Protein AF-A0AAE3QP12-F1 (afdb_monomer_lite)

pLDDT: mean 72.97, std 10.75, range [41.72, 89.88]

Secondary structure (DSSP, 8-state):
---HHHHHHHHHHHHHHHHHHHHHHHHHHH-GGGHHHHHHHHHHHHHHHHHHHHHHHHHHHHHHHHHHHS-HHHHHHHHHHHTSTTHHHHHHHHHHHHHHHGGGGSTTTTT-HHHHHHHHHHHHHHHHHHHHHHHT--SSGGG-------HHHHHHHHHHHHHHHHHHHHHHHHHTT-

Organism: NCBI:txid3048013

Radius of gyration: 19.84 Å; chains: 1; bounding box: 39×38×56 Å

Sequence (178 aa):
MIDYFTSLISQGYSFFLIWLIVFILLVKVYFDAYQKEVVTVLEAMNLLMAVCGLYVFYFWFHEAFTYFMSNPYSRYIFITHIKAPYGSVVWITAIVGSLLTQLFWIPKLRHNMVLSLFIWLSLHLEAIIIFITSSFSDYLPSGWVTKPVSVGEQILSRVLYVGMVTGVYFFLWKRKKK

Foldseek 3Di:
DPPVVLLCLLVVLLVVLVVLLVVLVVCVVPPPPCPVVSQVVLLVSLVVLLVSLVVSVVVLVVVLVCQCPDDPVSVVVLVCQCVDVLSVVLVVLSVVLSVLSNCSVPVVCSSDPVSSVVSSVSSVVSVVSVVQVVLQDDPDPVNRDVPPPPVVVVVVVVCVVVVVVVVVVVVVVVVVVD

Structure (mmCIF, N/CA/C/O backbone):
data_AF-A0AAE3QP12-F1
#
_entry.id   AF-A0AAE3QP12-F1
#
loop_
_atom_site.group_PDB
_atom_site.id
_atom_site.type_symbol
_atom_site.label_atom_id
_atom_site.label_alt_id
_atom_site.label_comp_id
_atom_site.label_asym_id
_atom_site.label_entity_id
_atom_site.label_seq_id
_atom_site.pdbx_PDB_ins_code
_atom_site.Cartn_x
_atom_site.Cartn_y
_atom_site.Cartn_z
_atom_site.occupancy
_atom_site.B_iso_or_equiv
_atom_site.auth_seq_id
_atom_site.auth_comp_id
_atom_site.auth_asym_id
_atom_site.auth_atom_id
_atom_site.pdbx_PDB_model_num
ATOM 1 N N . MET A 1 1 ? 15.366 -4.079 -13.207 1.00 46.25 1 MET A N 1
ATOM 2 C CA . MET A 1 1 ? 15.833 -4.515 -11.879 1.00 46.25 1 MET A CA 1
ATOM 3 C C . MET A 1 1 ? 14.901 -3.836 -10.899 1.00 46.25 1 MET A C 1
ATOM 5 O O . MET A 1 1 ? 15.205 -2.746 -10.461 1.00 46.25 1 MET A O 1
ATOM 9 N N . ILE A 1 2 ? 13.711 -4.415 -10.716 1.00 51.28 2 ILE A N 1
ATOM 10 C CA . ILE A 1 2 ? 12.696 -3.876 -9.805 1.00 51.28 2 ILE A CA 1
ATOM 11 C C . ILE A 1 2 ? 13.265 -4.060 -8.409 1.00 51.28 2 ILE A C 1
ATOM 13 O O . ILE A 1 2 ? 13.652 -5.181 -8.062 1.00 51.28 2 ILE A O 1
ATOM 17 N N . ASP A 1 3 ? 13.371 -2.981 -7.644 1.00 57.81 3 ASP A N 1
ATOM 18 C CA . ASP A 1 3 ? 13.976 -3.044 -6.324 1.00 57.81 3 ASP A CA 1
ATOM 19 C C . ASP A 1 3 ? 13.149 -3.980 -5.441 1.00 57.81 3 ASP A C 1
ATOM 21 O O . ASP A 1 3 ? 12.062 -3.645 -4.961 1.00 57.81 3 ASP A O 1
ATOM 25 N N . TYR A 1 4 ? 13.695 -5.178 -5.201 1.00 62.50 4 TYR A N 1
ATOM 26 C CA . TYR A 1 4 ? 13.193 -6.143 -4.223 1.00 62.50 4 TYR A CA 1
ATOM 27 C C . TYR A 1 4 ? 12.832 -5.447 -2.907 1.00 62.50 4 TYR A C 1
ATOM 29 O O . TYR A 1 4 ? 11.861 -5.824 -2.263 1.00 62.50 4 TYR A O 1
ATOM 37 N N . PHE A 1 5 ? 13.555 -4.381 -2.561 1.00 65.31 5 PHE A N 1
ATOM 38 C CA . PHE A 1 5 ? 13.301 -3.505 -1.428 1.00 65.31 5 PHE A CA 1
ATOM 39 C C . PHE A 1 5 ? 11.900 -2.864 -1.421 1.00 65.31 5 PHE A C 1
ATOM 41 O O . PHE A 1 5 ? 11.193 -2.965 -0.420 1.00 65.31 5 PHE A O 1
ATOM 48 N N . THR A 1 6 ? 11.444 -2.271 -2.526 1.00 69.00 6 THR A N 1
ATOM 49 C CA . THR A 1 6 ? 10.114 -1.641 -2.625 1.00 69.00 6 THR A CA 1
ATOM 50 C C . THR A 1 6 ? 9.008 -2.687 -2.492 1.00 69.00 6 THR A C 1
ATOM 52 O O . THR A 1 6 ? 8.025 -2.485 -1.774 1.00 69.00 6 THR A O 1
ATOM 55 N N . SER A 1 7 ? 9.213 -3.855 -3.108 1.00 67.81 7 SER A N 1
ATOM 56 C CA . SER A 1 7 ? 8.297 -4.991 -2.979 1.00 67.81 7 SER A CA 1
ATOM 57 C C . SER A 1 7 ? 8.295 -5.587 -1.564 1.00 67.81 7 SER A C 1
ATOM 59 O O . SER A 1 7 ? 7.239 -5.961 -1.063 1.00 67.81 7 SER A O 1
ATOM 61 N N . LEU A 1 8 ? 9.445 -5.606 -0.880 1.00 69.81 8 LEU A N 1
ATOM 62 C CA . LEU A 1 8 ? 9.589 -6.065 0.502 1.00 69.81 8 LEU A CA 1
ATOM 63 C C . LEU A 1 8 ? 8.854 -5.132 1.465 1.00 69.81 8 LEU A C 1
ATOM 65 O O . LEU A 1 8 ? 8.189 -5.603 2.381 1.00 69.81 8 LEU A O 1
ATOM 69 N N . ILE A 1 9 ? 8.933 -3.818 1.240 1.00 71.00 9 ILE A N 1
ATOM 70 C CA . ILE A 1 9 ? 8.180 -2.830 2.017 1.00 71.00 9 ILE A CA 1
ATOM 71 C C . ILE A 1 9 ? 6.682 -3.031 1.785 1.00 71.00 9 ILE A C 1
ATOM 73 O O . ILE A 1 9 ? 5.951 -3.184 2.762 1.00 71.00 9 ILE A O 1
ATOM 77 N N . SER A 1 10 ? 6.248 -3.125 0.519 1.00 72.25 10 SER A N 1
ATOM 78 C CA . SER A 1 10 ? 4.857 -3.421 0.127 1.00 72.25 10 SER A CA 1
ATOM 79 C C . SER A 1 10 ? 4.294 -4.667 0.817 1.00 72.25 10 SER A C 1
ATOM 81 O O . SER A 1 10 ? 3.214 -4.659 1.418 1.00 72.25 10 SER A O 1
ATOM 83 N N . GLN A 1 11 ? 5.078 -5.740 0.822 1.00 73.25 11 GLN A N 1
ATOM 84 C CA . GLN A 1 11 ? 4.724 -6.985 1.488 1.00 73.25 11 GLN A CA 1
ATOM 85 C C . GLN A 1 11 ? 4.738 -6.843 3.013 1.00 73.25 11 GLN A C 1
ATOM 87 O O . GLN A 1 11 ? 3.797 -7.270 3.672 1.00 73.25 11 GLN A O 1
ATOM 92 N N . GLY A 1 12 ? 5.749 -6.196 3.590 1.00 72.62 12 GLY A N 1
ATOM 93 C CA . GLY A 1 12 ? 5.900 -6.042 5.036 1.00 72.62 12 GLY A CA 1
ATOM 94 C C . GLY A 1 12 ? 4.693 -5.378 5.701 1.00 72.62 12 GLY A C 1
ATOM 95 O O . GLY A 1 12 ? 4.136 -5.926 6.655 1.00 72.62 12 GLY A O 1
ATOM 96 N N . TYR A 1 13 ? 4.228 -4.237 5.178 1.00 70.88 13 TYR A N 1
ATOM 97 C CA . TYR A 1 13 ? 3.060 -3.565 5.763 1.00 70.88 13 TYR A CA 1
ATOM 98 C C . TYR A 1 13 ? 1.736 -4.251 5.399 1.00 70.88 13 TYR A C 1
ATOM 100 O O . TYR A 1 13 ? 0.795 -4.229 6.196 1.00 70.88 13 TYR A O 1
ATOM 108 N N . SER A 1 14 ? 1.643 -4.915 4.240 1.00 68.62 14 SER A N 1
ATOM 109 C CA . SER A 1 14 ? 0.436 -5.666 3.879 1.00 68.62 14 SER A CA 1
ATOM 110 C C . SER A 1 14 ? 0.274 -6.963 4.687 1.00 68.62 14 SER A C 1
ATOM 112 O O . SER A 1 14 ? -0.848 -7.316 5.053 1.00 68.62 14 SER A O 1
ATOM 114 N N . PHE A 1 15 ? 1.366 -7.625 5.084 1.00 72.75 15 PHE A N 1
ATOM 115 C CA . PHE A 1 15 ? 1.335 -8.735 6.042 1.00 72.75 15 PHE A CA 1
ATOM 116 C C . PHE A 1 15 ? 0.851 -8.294 7.424 1.00 72.75 15 PHE A C 1
ATOM 118 O O . PHE A 1 15 ? 0.087 -9.015 8.071 1.00 72.75 15 PHE A O 1
ATOM 125 N N . PHE A 1 16 ? 1.253 -7.101 7.864 1.00 68.75 16 PHE A N 1
ATOM 126 C CA . PHE A 1 16 ? 0.817 -6.549 9.142 1.00 68.75 16 PHE A CA 1
ATOM 127 C C . PHE A 1 16 ? -0.702 -6.309 9.176 1.00 68.75 16 PHE A C 1
ATOM 129 O O . PHE A 1 16 ? -1.353 -6.587 10.182 1.00 68.75 16 PHE A O 1
ATOM 136 N N . LEU A 1 17 ? -1.301 -5.895 8.054 1.00 69.62 17 LEU A N 1
ATOM 137 C CA . LEU A 1 17 ? -2.746 -5.662 7.961 1.00 69.62 17 LEU A CA 1
ATOM 138 C C . LEU A 1 17 ? -3.596 -6.903 8.145 1.00 69.62 17 LEU A C 1
ATOM 140 O O . LEU A 1 17 ? -4.610 -6.831 8.833 1.00 69.62 17 LEU A O 1
ATOM 144 N N . ILE A 1 18 ? -3.230 -8.027 7.528 1.00 71.19 18 ILE A N 1
ATOM 145 C CA . ILE A 1 18 ? -4.053 -9.234 7.637 1.00 71.19 18 ILE A CA 1
ATOM 146 C C . ILE A 1 18 ? -4.067 -9.726 9.087 1.00 71.19 18 ILE A C 1
ATOM 148 O O . ILE A 1 18 ? -5.118 -10.089 9.610 1.00 71.19 18 ILE A O 1
ATOM 152 N N . TRP A 1 19 ? -2.912 -9.659 9.759 1.00 69.06 19 TRP A N 1
ATOM 153 C CA . TRP A 1 19 ? -2.778 -9.991 11.173 1.00 69.06 19 TRP A CA 1
ATOM 154 C C . TRP A 1 19 ? -3.644 -9.090 12.037 1.00 69.06 19 TRP A C 1
ATOM 156 O O . TRP A 1 19 ? -4.295 -9.558 12.968 1.00 69.06 19 TRP A O 1
ATOM 166 N N . LEU A 1 20 ? -3.698 -7.810 11.690 1.00 70.38 20 LEU A N 1
ATOM 167 C CA . LEU A 1 20 ? -4.448 -6.822 12.437 1.00 70.38 20 LEU A CA 1
ATOM 168 C C . LEU A 1 20 ? -5.957 -6.931 12.186 1.00 70.38 20 LEU A C 1
ATOM 170 O O . LEU A 1 20 ? -6.730 -6.844 13.130 1.00 70.38 20 LEU A O 1
ATOM 174 N N . ILE A 1 21 ? -6.395 -7.231 10.961 1.00 71.62 21 ILE A N 1
ATOM 175 C CA . ILE A 1 21 ? -7.802 -7.524 10.652 1.00 71.62 21 ILE A CA 1
ATOM 176 C C . ILE A 1 21 ? -8.255 -8.793 11.384 1.00 71.62 21 ILE A C 1
ATOM 178 O O . ILE A 1 21 ? -9.319 -8.795 12.001 1.00 71.62 21 ILE A O 1
ATOM 182 N N . VAL A 1 22 ? -7.439 -9.852 11.377 1.00 72.31 22 VAL A N 1
ATOM 183 C CA . VAL A 1 22 ? -7.717 -11.081 12.137 1.00 72.31 22 VAL A CA 1
ATOM 184 C C . VAL A 1 22 ? -7.781 -10.783 13.636 1.00 72.31 22 VAL A C 1
ATOM 186 O O . VAL A 1 22 ? -8.724 -11.210 14.299 1.00 72.31 22 VAL A O 1
ATOM 189 N N . PHE A 1 23 ? -6.841 -10.001 14.171 1.00 72.19 23 PHE A N 1
ATOM 190 C CA . PHE A 1 23 ? -6.845 -9.584 15.574 1.00 72.19 23 PHE A CA 1
ATOM 191 C C . PHE A 1 23 ? -8.100 -8.779 15.930 1.00 72.19 23 PHE A C 1
ATOM 193 O O . PHE A 1 23 ? -8.760 -9.079 16.921 1.00 72.19 23 PHE A O 1
ATOM 200 N N . ILE A 1 24 ? -8.493 -7.820 15.090 1.00 72.56 24 ILE A N 1
ATOM 201 C CA . ILE A 1 24 ? -9.713 -7.029 15.269 1.00 72.56 24 ILE A CA 1
ATOM 202 C C . ILE A 1 24 ? -10.956 -7.925 15.273 1.00 72.56 24 ILE A C 1
ATOM 204 O O . ILE A 1 24 ? -11.821 -7.760 16.132 1.00 72.56 24 ILE A O 1
ATOM 208 N N . LEU A 1 25 ? -11.056 -8.885 14.350 1.00 71.31 25 LEU A N 1
ATOM 209 C CA . LEU A 1 25 ? -12.172 -9.832 14.314 1.00 71.31 25 LEU A CA 1
ATOM 210 C C . LEU A 1 25 ? -12.220 -10.695 15.581 1.00 71.31 25 LEU A C 1
ATOM 212 O O . LEU A 1 25 ? -13.297 -10.909 16.132 1.00 71.31 25 LEU A O 1
ATOM 216 N N . LEU A 1 26 ? -11.067 -11.141 16.086 1.00 73.75 26 LEU A N 1
ATOM 217 C CA . LEU A 1 26 ? -10.987 -11.903 17.333 1.00 73.75 26 LEU A CA 1
ATOM 218 C C . LEU A 1 26 ? -11.408 -11.059 18.539 1.00 73.75 26 LEU A C 1
ATOM 220 O O . LEU A 1 26 ? -12.224 -11.514 19.338 1.00 73.75 26 LEU A O 1
ATOM 224 N N . VAL A 1 27 ? -10.913 -9.827 18.662 1.00 74.00 27 VAL A N 1
ATOM 225 C CA . VAL A 1 27 ? -11.297 -8.932 19.763 1.00 74.00 27 VAL A CA 1
ATOM 226 C C . VAL A 1 27 ? -12.789 -8.615 19.699 1.00 74.00 27 VAL A C 1
ATOM 228 O O . VAL A 1 27 ? -13.456 -8.707 20.723 1.00 74.00 27 VAL A O 1
ATOM 231 N N . LYS A 1 28 ? -13.346 -8.363 18.507 1.00 70.50 28 LYS A N 1
ATOM 232 C CA . LYS A 1 28 ? -14.789 -8.142 18.339 1.00 70.50 28 LYS A CA 1
ATOM 233 C C . LYS A 1 28 ? -15.646 -9.327 18.779 1.00 70.50 28 LYS A C 1
ATOM 235 O O . LYS A 1 28 ? -16.728 -9.112 19.302 1.00 70.50 28 LYS A O 1
ATOM 240 N N . VAL A 1 29 ? -15.199 -10.558 18.526 1.00 78.06 29 VAL A N 1
ATOM 241 C CA . VAL A 1 29 ? -15.958 -11.774 18.867 1.00 78.06 29 VAL A CA 1
ATOM 242 C C . VAL A 1 29 ? -15.831 -12.129 20.349 1.00 78.06 29 VAL A C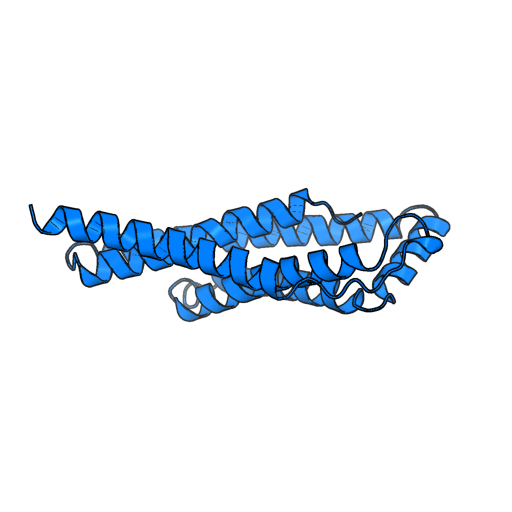 1
ATOM 244 O O . VAL A 1 29 ? -16.762 -12.685 20.927 1.00 78.06 29 VAL A O 1
ATOM 247 N N . TYR A 1 30 ? -14.679 -11.855 20.965 1.00 75.19 30 TYR A N 1
ATOM 248 C CA . TYR A 1 30 ? -14.382 -12.319 22.321 1.00 75.19 30 TYR A CA 1
ATOM 249 C C . TYR A 1 30 ? -14.483 -11.242 23.402 1.00 75.19 30 TYR A C 1
ATOM 251 O O . TYR A 1 30 ? -14.626 -11.601 24.570 1.00 75.19 30 TYR A O 1
ATOM 259 N N . PHE A 1 31 ? -14.409 -9.957 23.047 1.00 73.06 31 PHE A N 1
ATOM 260 C CA . PHE A 1 31 ? -14.339 -8.864 24.011 1.00 73.06 31 PHE A CA 1
ATOM 261 C C . PHE A 1 31 ? -15.068 -7.596 23.533 1.00 73.06 31 PHE A C 1
ATOM 263 O O . PHE A 1 31 ? -14.472 -6.677 22.969 1.00 73.06 31 PHE A O 1
ATOM 270 N N . ASP A 1 32 ? -16.358 -7.492 23.856 1.00 73.19 32 ASP A N 1
ATOM 271 C CA . ASP A 1 32 ? -17.176 -6.314 23.522 1.00 73.19 32 ASP A CA 1
ATOM 272 C C . ASP A 1 32 ? -16.723 -5.015 24.205 1.00 73.19 32 ASP A C 1
ATOM 274 O O . ASP A 1 32 ? -16.954 -3.922 23.686 1.00 73.19 32 ASP A O 1
ATOM 278 N N . ALA A 1 33 ? -16.021 -5.106 25.338 1.00 75.06 33 ALA A N 1
ATOM 279 C CA . ALA A 1 33 ? -15.524 -3.936 26.061 1.00 75.06 33 ALA A CA 1
ATOM 280 C C . ALA A 1 33 ? -14.471 -3.129 25.271 1.00 75.06 33 ALA A C 1
ATOM 282 O O . ALA A 1 33 ? -14.346 -1.923 25.477 1.00 75.06 33 ALA A O 1
ATOM 283 N N . TYR A 1 34 ? -13.753 -3.762 24.335 1.00 75.31 34 TYR A N 1
ATOM 284 C CA . TYR A 1 34 ? -12.608 -3.163 23.633 1.00 75.31 34 TYR A CA 1
ATOM 285 C C . TYR A 1 34 ? -12.929 -2.660 22.217 1.00 75.31 34 TYR A C 1
ATOM 287 O O . TYR A 1 34 ? -12.037 -2.279 21.459 1.00 75.31 34 TYR A O 1
ATOM 295 N N . GLN A 1 35 ? -14.210 -2.602 21.846 1.00 72.38 35 GLN A N 1
ATOM 296 C CA . GLN A 1 35 ? -14.654 -2.185 20.508 1.00 72.38 35 GLN A CA 1
ATOM 297 C C . GLN A 1 35 ? -14.163 -0.779 20.118 1.00 72.38 35 GLN A C 1
ATOM 299 O O . GLN A 1 35 ? -13.849 -0.539 18.953 1.00 72.38 35 GLN A O 1
ATOM 304 N N . LYS A 1 36 ? -14.065 0.154 21.077 1.00 76.00 36 LYS A N 1
ATOM 305 C CA . LYS A 1 36 ? -13.576 1.521 20.815 1.00 76.00 36 LYS A CA 1
ATOM 306 C C . LYS A 1 36 ? -12.084 1.550 20.486 1.00 76.00 36 LYS A C 1
ATOM 308 O O . LYS A 1 36 ? -11.693 2.175 19.507 1.00 76.00 36 LYS A O 1
ATOM 313 N N . GLU A 1 37 ? -11.275 0.841 21.265 1.00 79.69 37 GLU A N 1
ATOM 314 C CA . GLU A 1 37 ? -9.820 0.775 21.081 1.00 79.69 37 GLU A CA 1
ATOM 315 C C . GLU A 1 37 ? -9.463 0.115 19.744 1.00 79.69 37 GLU A C 1
ATOM 317 O O . GLU A 1 37 ? -8.592 0.589 19.020 1.00 79.69 37 GLU A O 1
ATOM 322 N N . VAL A 1 38 ? -10.217 -0.916 19.358 1.00 77.88 38 VAL A N 1
ATOM 323 C CA . VAL A 1 38 ? -10.118 -1.589 18.056 1.00 77.88 38 VAL A CA 1
ATOM 324 C C . VAL A 1 38 ? -10.272 -0.623 16.877 1.00 77.88 38 VAL A C 1
ATOM 326 O O . VAL A 1 38 ? -9.515 -0.711 15.909 1.00 77.88 38 VAL A O 1
ATOM 329 N N . VAL A 1 39 ? -11.235 0.301 16.941 1.00 78.50 39 VAL A N 1
ATOM 330 C CA . VAL A 1 39 ? -11.461 1.283 15.867 1.00 78.50 39 VAL A CA 1
ATOM 331 C C . VAL A 1 39 ? -10.303 2.278 15.790 1.00 78.50 39 VAL A C 1
ATOM 333 O O . VAL A 1 39 ? -9.839 2.571 14.691 1.00 78.50 39 VAL A O 1
ATOM 336 N N . THR A 1 40 ? -9.785 2.733 16.933 1.00 81.81 40 THR A N 1
ATOM 337 C CA . THR A 1 40 ? -8.624 3.636 16.989 1.00 81.81 40 THR A CA 1
ATOM 338 C C . THR A 1 40 ? -7.361 2.983 16.427 1.00 81.81 40 THR A C 1
ATOM 340 O O . THR A 1 40 ? -6.626 3.610 15.665 1.00 81.81 40 THR A O 1
ATOM 343 N N . VAL A 1 41 ? -7.116 1.708 16.749 1.00 81.44 41 VAL A N 1
ATOM 344 C CA . VAL A 1 41 ? -5.979 0.964 16.189 1.00 81.44 41 VAL A CA 1
ATOM 345 C C . VAL A 1 41 ? -6.144 0.791 14.677 1.00 81.44 41 VAL A C 1
ATOM 347 O O . VAL A 1 41 ? -5.196 1.034 13.937 1.00 81.44 41 VAL A O 1
ATOM 350 N N . LEU A 1 42 ? -7.339 0.438 14.188 1.00 80.62 42 LEU A N 1
ATOM 351 C CA . LEU A 1 42 ? -7.604 0.321 12.747 1.00 80.62 42 LEU A CA 1
ATOM 352 C C . LEU A 1 42 ? -7.339 1.638 12.002 1.00 80.62 42 LEU A C 1
ATOM 354 O O . LEU A 1 42 ? -6.730 1.639 10.933 1.00 80.62 42 LEU A O 1
ATOM 358 N N . GLU A 1 43 ? -7.779 2.755 12.576 1.00 83.19 43 GLU A N 1
ATOM 359 C CA . GLU A 1 43 ? -7.591 4.090 12.016 1.00 83.19 43 GLU A CA 1
ATOM 360 C C . GLU A 1 43 ? -6.107 4.456 11.892 1.00 83.19 43 GLU A C 1
ATOM 362 O O . GLU A 1 43 ? -5.661 4.849 10.812 1.00 83.19 43 GLU A O 1
ATOM 367 N N . ALA A 1 44 ? -5.329 4.265 12.963 1.00 83.94 44 ALA A N 1
ATOM 368 C CA . ALA A 1 44 ? -3.890 4.523 12.960 1.00 83.94 44 ALA A CA 1
ATOM 369 C C . ALA A 1 44 ? -3.158 3.688 11.896 1.00 83.94 44 ALA A C 1
ATOM 371 O O . ALA A 1 44 ? -2.226 4.1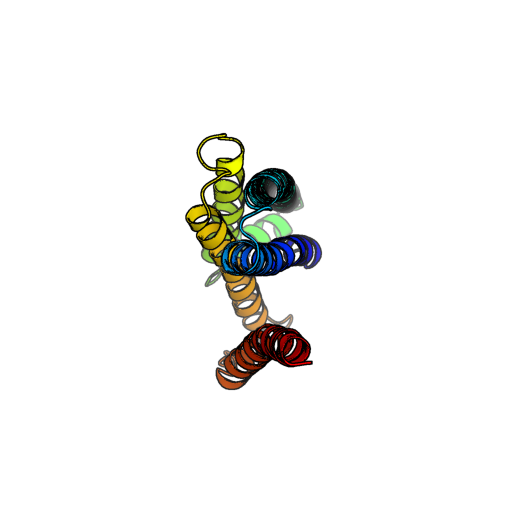63 11.247 1.00 83.94 44 ALA A O 1
ATOM 372 N N . MET A 1 45 ? -3.604 2.451 11.680 1.00 81.44 45 MET A N 1
ATOM 373 C CA . MET A 1 45 ? -2.973 1.524 10.742 1.00 81.44 45 MET A CA 1
ATOM 374 C C . MET A 1 45 ? -3.310 1.820 9.290 1.00 81.44 45 MET A C 1
ATOM 376 O O . MET A 1 45 ? -2.413 1.842 8.450 1.00 81.44 45 MET A O 1
ATOM 380 N N . ASN A 1 46 ? -4.572 2.120 8.987 1.00 84.81 46 ASN A N 1
ATOM 381 C CA . ASN A 1 46 ? -4.957 2.560 7.648 1.00 84.81 46 ASN A CA 1
ATOM 382 C C . ASN A 1 46 ? -4.240 3.870 7.263 1.00 84.81 46 ASN A C 1
ATOM 384 O O . ASN A 1 46 ? -3.922 4.084 6.095 1.00 84.81 46 ASN A O 1
ATOM 388 N N . LEU A 1 47 ? -3.909 4.720 8.241 1.00 86.00 47 LEU A N 1
ATOM 389 C CA . LEU A 1 47 ? -3.111 5.924 8.012 1.00 86.00 47 LEU A CA 1
ATOM 390 C C . LEU A 1 47 ? -1.624 5.607 7.776 1.00 86.00 47 LEU A C 1
ATOM 392 O O . LEU A 1 47 ? -1.028 6.150 6.848 1.00 86.00 47 LEU A O 1
ATOM 396 N N . LEU A 1 48 ? -1.043 4.676 8.545 1.00 85.69 48 LEU A N 1
ATOM 397 C CA . LEU A 1 48 ? 0.312 4.161 8.302 1.00 85.69 48 LEU A CA 1
ATOM 398 C C . LEU A 1 48 ? 0.437 3.587 6.881 1.00 85.69 48 LEU A C 1
ATOM 400 O O . LEU A 1 48 ? 1.402 3.879 6.178 1.00 85.69 48 LEU A O 1
ATOM 404 N N . MET A 1 49 ? -0.565 2.830 6.425 1.00 83.12 49 MET A N 1
ATOM 405 C CA . MET A 1 49 ? -0.603 2.317 5.055 1.00 83.12 49 MET A CA 1
ATOM 406 C C . MET A 1 49 ? -0.592 3.420 4.006 1.00 83.12 49 MET A C 1
ATOM 408 O O . MET A 1 49 ? 0.081 3.271 2.993 1.00 83.12 49 MET A O 1
ATOM 412 N N . ALA A 1 50 ? -1.347 4.501 4.215 1.00 87.00 50 ALA A N 1
ATOM 413 C CA . ALA A 1 50 ? -1.385 5.614 3.271 1.00 87.00 50 ALA A CA 1
ATOM 414 C C . ALA A 1 50 ? 0.013 6.227 3.097 1.00 87.00 50 ALA A C 1
ATOM 416 O O . ALA A 1 50 ? 0.436 6.509 1.973 1.00 87.00 50 ALA A O 1
ATOM 417 N N . VAL A 1 51 ? 0.756 6.354 4.203 1.00 87.56 51 VAL A N 1
ATOM 418 C CA . VAL A 1 51 ? 2.147 6.828 4.211 1.00 87.56 51 VAL A CA 1
ATOM 419 C C . VAL A 1 51 ? 3.076 5.837 3.504 1.00 87.56 51 VAL A C 1
ATOM 421 O O . VAL A 1 51 ? 3.850 6.239 2.635 1.00 87.56 51 VAL A O 1
ATOM 424 N N . CYS A 1 52 ? 2.986 4.540 3.808 1.00 84.44 52 CYS A N 1
ATOM 425 C CA . CYS A 1 52 ? 3.785 3.518 3.126 1.00 84.44 52 CYS A CA 1
ATOM 426 C C . CYS A 1 52 ? 3.473 3.436 1.623 1.00 84.44 52 CYS A C 1
ATOM 428 O O . CYS A 1 52 ? 4.382 3.260 0.816 1.00 84.44 52 CYS A O 1
ATOM 430 N N . GLY A 1 53 ? 2.211 3.616 1.231 1.00 83.12 53 GLY A N 1
ATOM 431 C CA . GLY A 1 53 ? 1.794 3.665 -0.167 1.00 83.12 53 GLY A CA 1
ATOM 432 C C . GLY A 1 53 ? 2.355 4.873 -0.917 1.00 83.12 53 GLY A C 1
ATOM 433 O O . GLY A 1 53 ? 2.772 4.729 -2.063 1.00 83.12 53 GLY A O 1
ATOM 434 N N . LEU A 1 54 ? 2.459 6.042 -0.268 1.00 87.50 54 LEU A N 1
ATOM 435 C CA . LEU A 1 54 ? 3.164 7.203 -0.834 1.00 87.50 54 LEU A CA 1
ATOM 436 C C . LEU A 1 54 ? 4.653 6.920 -1.032 1.00 87.50 54 LEU A C 1
ATOM 438 O O . LEU A 1 54 ? 5.220 7.307 -2.051 1.00 87.50 54 LEU A O 1
ATOM 442 N N . TYR A 1 55 ? 5.281 6.233 -0.078 1.00 85.94 55 TYR A N 1
ATOM 443 C CA . TYR A 1 55 ? 6.681 5.838 -0.186 1.00 85.94 55 TYR A CA 1
ATOM 444 C C . TYR A 1 55 ? 6.895 4.896 -1.376 1.00 85.94 55 TYR A C 1
ATOM 446 O O . TYR A 1 55 ? 7.738 5.163 -2.225 1.00 85.94 55 TYR A O 1
ATOM 454 N N . VAL A 1 56 ? 6.079 3.845 -1.505 1.00 83.00 56 VAL A N 1
ATOM 455 C CA . VAL A 1 56 ? 6.130 2.922 -2.652 1.00 83.00 56 VAL A CA 1
ATOM 456 C C . VAL A 1 56 ? 5.919 3.672 -3.971 1.00 83.00 56 VAL A C 1
ATOM 458 O O . VAL A 1 56 ? 6.712 3.506 -4.898 1.00 83.00 56 VAL A O 1
ATOM 461 N N . PHE A 1 57 ? 4.922 4.560 -4.041 1.00 84.25 57 PHE A N 1
ATOM 462 C CA . PHE A 1 57 ? 4.679 5.391 -5.222 1.00 84.25 57 PHE A CA 1
ATOM 463 C C . PHE A 1 57 ? 5.889 6.261 -5.590 1.00 84.25 57 PHE A C 1
ATOM 465 O O . PHE A 1 57 ? 6.251 6.355 -6.764 1.00 84.25 57 PHE A O 1
ATOM 472 N N . TYR A 1 58 ? 6.542 6.866 -4.593 1.00 86.81 58 TYR A N 1
ATOM 473 C CA . TYR A 1 58 ? 7.749 7.666 -4.784 1.00 86.81 58 TYR A CA 1
ATOM 474 C C . TYR A 1 58 ? 8.895 6.847 -5.392 1.00 86.81 58 TYR A C 1
ATOM 476 O O . TYR A 1 58 ? 9.496 7.303 -6.362 1.00 86.81 58 TYR A O 1
ATOM 484 N N . PHE A 1 59 ? 9.172 5.640 -4.886 1.00 84.38 59 PHE A N 1
ATOM 485 C CA . PHE A 1 59 ? 10.237 4.785 -5.430 1.00 84.38 59 PHE A CA 1
ATOM 486 C C . PHE A 1 59 ? 9.959 4.362 -6.870 1.00 84.38 59 PHE A C 1
ATOM 488 O O . PHE A 1 59 ? 10.842 4.484 -7.717 1.00 84.38 59 PHE A O 1
ATOM 495 N N . TRP A 1 60 ? 8.724 3.955 -7.172 1.00 80.25 60 TRP A N 1
ATOM 496 C CA . TRP A 1 60 ? 8.318 3.613 -8.537 1.00 80.25 60 TRP A CA 1
ATOM 497 C C . TRP A 1 60 ? 8.506 4.783 -9.509 1.00 80.25 60 TRP A C 1
ATOM 499 O O . TRP A 1 60 ? 9.022 4.607 -10.615 1.00 80.25 60 TRP A O 1
ATOM 509 N N . PHE A 1 61 ? 8.124 5.994 -9.096 1.00 83.94 61 PHE A N 1
ATOM 510 C CA . PHE A 1 61 ? 8.314 7.191 -9.911 1.00 83.94 61 PHE A CA 1
ATOM 511 C C . PHE A 1 61 ? 9.797 7.558 -10.064 1.00 83.94 61 PHE A C 1
ATOM 513 O O . PHE A 1 61 ? 10.248 7.877 -11.164 1.00 83.94 61 PHE A O 1
ATOM 520 N N . HIS A 1 62 ? 10.568 7.482 -8.979 1.00 84.62 62 HIS A N 1
ATOM 521 C CA . HIS A 1 62 ? 12.001 7.758 -8.973 1.00 84.62 62 HIS A CA 1
ATOM 522 C C . HIS A 1 62 ? 12.781 6.795 -9.883 1.00 84.62 62 HIS A C 1
ATOM 524 O O . HIS A 1 62 ? 13.657 7.225 -10.638 1.00 84.62 62 HIS A O 1
ATOM 530 N N . GLU A 1 63 ? 12.443 5.504 -9.857 1.00 80.50 63 GLU A N 1
ATOM 531 C CA . GLU A 1 63 ? 13.034 4.490 -10.730 1.00 80.50 63 GLU A CA 1
ATOM 532 C C . GLU A 1 63 ? 12.728 4.807 -12.200 1.00 80.50 63 GLU A C 1
ATOM 534 O O . GLU A 1 63 ? 13.647 4.935 -13.014 1.00 80.50 63 GLU A O 1
ATOM 539 N N . ALA A 1 64 ? 11.454 5.046 -12.532 1.00 81.38 64 ALA A N 1
ATOM 540 C CA . ALA A 1 64 ? 11.045 5.427 -13.884 1.00 81.38 64 ALA A CA 1
ATOM 541 C C . ALA A 1 64 ? 11.782 6.680 -14.385 1.00 81.38 64 ALA A C 1
ATOM 543 O O . ALA A 1 64 ? 12.253 6.719 -15.524 1.00 81.38 64 ALA A O 1
ATOM 544 N N . PHE A 1 65 ? 11.921 7.693 -13.528 1.00 85.00 65 PHE A N 1
ATOM 545 C CA . PHE A 1 65 ? 12.602 8.939 -13.860 1.00 85.00 65 PHE A CA 1
ATOM 546 C C . PHE A 1 65 ? 14.104 8.736 -14.090 1.00 85.00 65 PHE A C 1
ATOM 548 O O . PHE A 1 65 ? 14.660 9.275 -15.048 1.00 85.00 65 PHE A O 1
ATOM 555 N N . THR A 1 66 ? 14.754 7.911 -13.266 1.00 85.00 66 THR A N 1
ATOM 556 C CA . THR A 1 66 ? 16.185 7.607 -13.385 1.00 85.00 66 THR A CA 1
ATOM 557 C C . THR A 1 66 ? 16.484 6.871 -14.689 1.00 85.00 66 THR A C 1
ATOM 559 O O . THR A 1 66 ? 17.389 7.266 -15.422 1.00 85.00 66 THR A O 1
ATOM 562 N N . TYR A 1 67 ? 15.692 5.854 -15.045 1.00 79.50 67 TYR A N 1
ATOM 563 C CA . TYR A 1 67 ? 15.845 5.175 -16.336 1.00 79.50 67 TYR A CA 1
ATOM 564 C C . TYR A 1 67 ? 15.591 6.117 -17.516 1.00 79.50 67 TYR A C 1
ATOM 566 O O . TYR A 1 67 ? 16.297 6.043 -18.523 1.00 79.50 67 TYR A O 1
ATOM 574 N N . PHE A 1 68 ? 14.631 7.034 -17.389 1.00 79.81 68 PHE A N 1
ATOM 575 C CA . PHE A 1 68 ? 14.302 7.983 -18.447 1.00 79.81 68 PHE A CA 1
ATOM 576 C C . PHE A 1 68 ? 15.383 9.051 -18.675 1.00 79.81 68 PHE A C 1
ATOM 578 O O . PHE A 1 68 ? 15.644 9.395 -19.828 1.00 79.81 68 PHE A O 1
ATOM 585 N N . MET A 1 69 ? 16.010 9.553 -17.604 1.00 80.75 69 MET A N 1
ATOM 586 C CA . MET A 1 69 ? 17.075 10.569 -17.652 1.00 80.75 69 MET A CA 1
ATOM 587 C C . MET A 1 69 ? 18.478 9.992 -17.871 1.00 80.75 69 MET A C 1
ATOM 589 O O . MET A 1 69 ? 19.435 10.742 -18.053 1.00 80.75 69 MET A O 1
ATOM 593 N N . SER A 1 70 ? 18.617 8.667 -17.844 1.00 83.06 70 SER A N 1
ATOM 594 C CA . SER A 1 70 ? 19.885 7.993 -18.110 1.00 83.06 70 SER A CA 1
ATOM 595 C C . SER A 1 70 ? 20.251 7.994 -19.607 1.00 83.06 70 SER A C 1
ATOM 597 O O . SER A 1 70 ? 19.707 8.746 -20.418 1.00 83.06 70 SER A O 1
ATOM 599 N N . ASN A 1 71 ? 21.218 7.162 -19.998 1.00 87.44 71 ASN A N 1
ATOM 600 C CA . ASN A 1 71 ? 21.683 7.100 -21.378 1.00 87.44 71 ASN A CA 1
ATOM 601 C C . ASN A 1 71 ? 20.577 6.588 -22.350 1.00 87.44 71 ASN A C 1
ATOM 603 O O . ASN A 1 71 ? 19.624 5.915 -21.935 1.00 87.44 71 ASN A O 1
ATOM 607 N N . PRO A 1 72 ? 20.698 6.857 -23.666 1.00 83.88 72 PRO A N 1
ATOM 608 C CA . PRO A 1 72 ? 19.702 6.438 -24.661 1.00 83.88 72 PRO A CA 1
ATOM 609 C C . PRO A 1 72 ? 19.450 4.922 -24.690 1.00 83.88 72 PRO A C 1
ATOM 611 O O . PRO A 1 72 ? 18.344 4.481 -25.000 1.00 83.88 72 PRO A O 1
ATOM 614 N N . TYR A 1 73 ? 20.463 4.128 -24.341 1.00 79.06 73 TYR A N 1
ATOM 615 C CA . TYR A 1 73 ? 20.401 2.670 -24.306 1.00 79.06 73 TYR A CA 1
ATOM 616 C C . TYR A 1 73 ? 19.537 2.152 -23.141 1.00 79.06 73 TYR A C 1
ATOM 618 O O . TYR A 1 73 ? 18.635 1.343 -23.339 1.00 79.06 73 TYR A O 1
ATOM 626 N N . SER A 1 74 ? 19.726 2.688 -21.941 1.00 78.81 74 SER A N 1
ATOM 627 C CA . SER A 1 74 ? 18.942 2.400 -20.742 1.00 78.81 74 SER A CA 1
ATOM 628 C C . SER A 1 74 ? 17.491 2.854 -20.894 1.00 78.81 74 SER A C 1
ATOM 630 O O . SER A 1 74 ? 16.574 2.140 -20.487 1.00 78.81 74 SER A O 1
ATOM 632 N N . ARG A 1 75 ? 17.253 3.989 -21.564 1.00 80.75 75 ARG A N 1
ATOM 633 C CA . ARG A 1 75 ? 15.897 4.436 -21.916 1.00 80.75 75 ARG A CA 1
ATOM 634 C C . ARG A 1 75 ? 15.215 3.480 -22.900 1.00 80.75 75 ARG A C 1
ATOM 636 O O . ARG A 1 75 ? 14.031 3.187 -22.743 1.00 80.75 75 ARG A O 1
ATOM 643 N N . TYR A 1 76 ? 15.948 2.962 -23.888 1.00 79.31 76 TYR A N 1
ATOM 644 C CA . TYR A 1 76 ? 15.440 1.947 -24.816 1.00 79.31 76 TYR A CA 1
ATOM 645 C C . TYR A 1 76 ? 15.104 0.629 -24.101 1.00 79.31 76 TYR A C 1
ATOM 647 O O . TYR A 1 76 ? 14.029 0.068 -24.323 1.00 79.31 76 TYR A O 1
ATOM 655 N N . ILE A 1 77 ? 15.966 0.176 -23.186 1.00 78.25 77 ILE A N 1
ATOM 656 C CA . ILE A 1 77 ? 15.717 -0.997 -22.335 1.00 78.25 77 ILE A CA 1
ATOM 657 C C . ILE A 1 77 ? 14.454 -0.797 -21.492 1.00 78.25 77 ILE A C 1
ATOM 659 O O . ILE A 1 77 ? 13.589 -1.667 -21.472 1.00 78.25 77 ILE A O 1
ATOM 663 N N . PHE A 1 78 ? 14.292 0.366 -20.862 1.00 77.94 78 PHE A N 1
ATOM 664 C CA . PHE A 1 78 ? 13.114 0.688 -20.056 1.00 77.94 78 PHE A CA 1
ATOM 665 C C . PHE A 1 78 ? 11.811 0.655 -20.866 1.00 77.94 78 PHE A C 1
ATOM 667 O O . PHE A 1 78 ? 10.834 0.023 -20.465 1.00 77.94 78 PHE A O 1
ATOM 674 N N . ILE A 1 79 ? 11.802 1.276 -22.049 1.00 78.38 79 ILE A N 1
ATOM 675 C CA . ILE A 1 79 ? 10.639 1.253 -22.949 1.00 78.38 79 ILE A CA 1
ATOM 676 C C . ILE A 1 79 ? 10.336 -0.178 -23.407 1.00 78.38 79 ILE A C 1
ATOM 678 O O . ILE A 1 79 ? 9.170 -0.564 -23.495 1.00 78.38 79 ILE A O 1
ATOM 682 N N . THR A 1 80 ? 11.373 -0.972 -23.674 1.00 77.88 80 THR A N 1
ATOM 683 C CA . THR A 1 80 ? 11.230 -2.382 -24.053 1.00 77.88 80 THR A CA 1
ATOM 684 C C . THR A 1 80 ? 10.672 -3.212 -22.897 1.00 77.88 80 THR A C 1
ATOM 686 O O . THR A 1 80 ? 9.815 -4.053 -23.133 1.00 77.88 80 THR A O 1
ATOM 689 N N . HIS A 1 81 ? 11.050 -2.922 -21.647 1.00 74.00 81 HIS A N 1
ATOM 690 C CA . HIS A 1 81 ? 10.475 -3.556 -20.458 1.00 74.00 81 HIS A CA 1
ATOM 691 C C . HIS A 1 81 ? 9.007 -3.200 -20.236 1.00 74.00 81 HIS A C 1
ATOM 693 O O . HIS A 1 81 ? 8.218 -4.077 -19.908 1.00 74.00 81 HIS A O 1
ATOM 699 N N . ILE A 1 82 ? 8.607 -1.944 -20.447 1.00 75.06 82 ILE A N 1
ATOM 700 C CA . ILE A 1 82 ? 7.190 -1.557 -20.355 1.00 75.06 82 ILE A CA 1
ATOM 701 C C . ILE A 1 82 ? 6.362 -2.267 -21.433 1.00 75.06 82 ILE A C 1
ATOM 703 O O . ILE A 1 82 ? 5.241 -2.701 -21.173 1.00 75.06 82 ILE A O 1
ATOM 707 N N . LYS A 1 83 ? 6.916 -2.391 -22.644 1.00 75.94 83 LYS A N 1
ATOM 708 C CA . LYS A 1 83 ? 6.276 -3.070 -23.779 1.00 75.94 83 LYS A CA 1
ATOM 709 C C . LYS A 1 83 ? 6.425 -4.593 -23.747 1.00 75.94 83 LYS A C 1
ATOM 711 O O . LYS A 1 83 ? 5.848 -5.262 -24.603 1.00 75.94 83 LYS A O 1
ATOM 716 N N . ALA A 1 84 ? 7.190 -5.135 -22.802 1.00 70.12 84 ALA A N 1
ATOM 717 C CA . ALA A 1 84 ? 7.388 -6.567 -22.668 1.00 70.12 84 ALA A CA 1
ATOM 718 C C . ALA A 1 84 ? 6.060 -7.259 -22.314 1.00 70.12 84 ALA A C 1
ATOM 720 O O . ALA A 1 84 ? 5.175 -6.632 -21.715 1.00 70.12 84 ALA A O 1
ATOM 721 N N . PRO A 1 85 ? 5.908 -8.555 -22.636 1.00 68.19 85 PRO A N 1
ATOM 722 C CA . PRO A 1 85 ? 4.782 -9.346 -22.158 1.00 68.19 85 PRO A CA 1
ATOM 723 C C . PRO A 1 85 ? 4.657 -9.194 -20.636 1.00 68.19 85 PRO A C 1
ATOM 725 O O . PRO A 1 85 ? 5.622 -9.421 -19.914 1.00 68.19 85 PRO A O 1
ATOM 728 N N . TYR A 1 86 ? 3.484 -8.762 -20.162 1.00 68.62 86 TYR A N 1
ATOM 729 C CA . TYR A 1 86 ? 3.179 -8.469 -18.750 1.00 68.62 86 TYR A CA 1
ATOM 730 C C . TYR A 1 86 ? 3.897 -7.260 -18.114 1.00 68.62 86 TYR A C 1
ATOM 732 O O . TYR A 1 86 ? 3.598 -6.926 -16.969 1.00 68.62 86 TYR A O 1
ATOM 740 N N . GLY A 1 87 ? 4.752 -6.536 -18.844 1.00 71.81 87 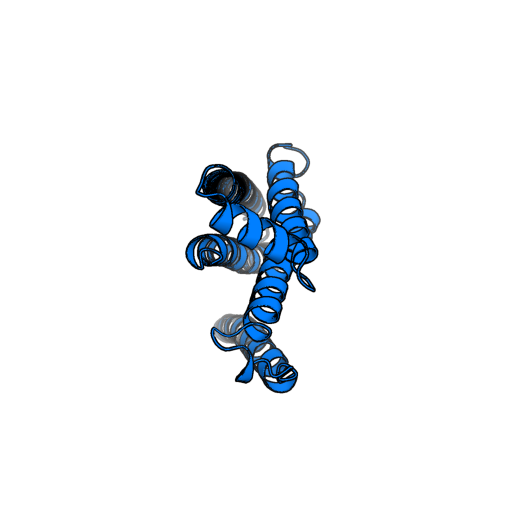GLY A N 1
ATOM 741 C CA . GLY A 1 87 ? 5.427 -5.332 -18.349 1.00 71.81 87 GLY A CA 1
ATOM 742 C C . GLY A 1 87 ? 4.444 -4.225 -17.968 1.00 71.81 87 GLY A C 1
ATOM 743 O O . GLY A 1 87 ? 4.458 -3.736 -16.843 1.00 71.81 87 GLY A O 1
ATOM 744 N N . SER A 1 88 ? 3.516 -3.886 -18.864 1.00 72.75 88 SER A N 1
ATOM 745 C CA . SER A 1 88 ? 2.454 -2.902 -18.599 1.00 72.75 88 SER A CA 1
ATOM 746 C C . SER A 1 88 ? 1.573 -3.274 -17.404 1.00 72.75 88 SER A C 1
ATOM 748 O O . SER A 1 88 ? 1.142 -2.396 -16.658 1.00 72.75 88 SER A O 1
ATOM 750 N N . VAL A 1 89 ? 1.345 -4.572 -17.189 1.00 78.19 89 VAL A N 1
ATOM 751 C CA . VAL A 1 89 ? 0.540 -5.082 -16.076 1.00 78.19 89 VAL A CA 1
ATOM 752 C C . VAL A 1 89 ? 1.228 -4.792 -14.742 1.00 78.19 89 VAL A C 1
ATOM 754 O O . VAL A 1 89 ? 0.564 -4.293 -13.838 1.00 78.19 89 VAL A O 1
ATOM 757 N N . VAL A 1 90 ? 2.547 -5.001 -14.640 1.00 75.88 90 VAL A N 1
ATOM 758 C CA . VAL A 1 90 ? 3.335 -4.671 -13.436 1.00 75.88 90 VAL A CA 1
ATOM 759 C C . VAL A 1 90 ? 3.142 -3.201 -13.053 1.00 75.88 90 VAL A C 1
ATOM 761 O O . VAL A 1 90 ? 2.713 -2.906 -11.936 1.00 75.88 90 VAL A O 1
ATOM 764 N N . TRP A 1 91 ? 3.359 -2.285 -14.002 1.00 76.94 91 TRP A N 1
ATOM 765 C CA . TRP A 1 91 ? 3.235 -0.842 -13.768 1.00 76.94 91 TRP A CA 1
ATOM 766 C C . TRP A 1 91 ? 1.822 -0.428 -13.355 1.00 76.94 91 TRP A C 1
ATOM 768 O O . TRP A 1 91 ? 1.654 0.351 -12.417 1.00 76.94 91 TRP A O 1
ATOM 778 N N . ILE A 1 92 ? 0.794 -0.968 -14.015 1.00 80.75 92 ILE A N 1
ATOM 779 C CA . ILE A 1 92 ? -0.601 -0.671 -13.671 1.00 80.75 92 ILE A CA 1
ATOM 780 C C . ILE A 1 92 ? -0.912 -1.157 -12.255 1.00 80.75 92 ILE A C 1
ATOM 782 O O . ILE A 1 92 ? -1.510 -0.413 -11.481 1.00 80.75 92 ILE A O 1
ATOM 786 N N . THR A 1 93 ? -0.490 -2.368 -11.883 1.00 78.94 93 THR A N 1
ATOM 787 C CA . THR A 1 93 ? -0.783 -2.905 -10.547 1.00 78.94 93 THR A CA 1
ATOM 788 C C . THR A 1 93 ? -0.087 -2.151 -9.421 1.00 78.94 93 THR A C 1
ATOM 790 O O . THR A 1 93 ? -0.732 -1.874 -8.409 1.00 78.94 93 THR A O 1
ATOM 793 N N . ALA A 1 94 ? 1.159 -1.721 -9.627 1.00 76.56 94 ALA A N 1
ATOM 794 C CA . ALA A 1 94 ? 1.884 -0.888 -8.674 1.00 76.56 94 ALA A CA 1
ATOM 795 C C . ALA A 1 94 ? 1.220 0.486 -8.476 1.00 76.56 94 ALA A C 1
ATOM 797 O O . ALA A 1 94 ? 1.018 0.943 -7.346 1.00 76.56 94 ALA A O 1
ATOM 798 N N . ILE A 1 95 ? 0.818 1.135 -9.576 1.00 79.06 95 ILE A N 1
ATOM 799 C CA . ILE A 1 95 ? 0.156 2.445 -9.541 1.00 79.06 95 ILE A CA 1
ATOM 800 C C . ILE A 1 95 ? -1.221 2.332 -8.885 1.00 79.06 95 ILE A C 1
ATOM 802 O O . ILE A 1 95 ? -1.551 3.136 -8.017 1.00 79.06 95 ILE A O 1
ATOM 806 N N . VAL A 1 96 ? -2.019 1.329 -9.256 1.00 83.00 96 VAL A N 1
ATOM 807 C CA . VAL A 1 96 ? -3.364 1.129 -8.701 1.00 83.00 96 VAL A CA 1
ATOM 808 C C . VAL A 1 96 ? -3.294 0.810 -7.210 1.00 83.00 96 VAL A C 1
ATOM 810 O O . VAL A 1 96 ? -3.998 1.452 -6.435 1.00 83.00 96 VAL A O 1
ATOM 813 N N . GLY A 1 97 ? -2.419 -0.104 -6.780 1.00 81.06 97 GLY A N 1
ATOM 814 C CA . GLY A 1 97 ? -2.237 -0.411 -5.359 1.00 81.06 97 GLY A CA 1
ATOM 815 C C . GLY A 1 97 ? -1.834 0.823 -4.550 1.00 81.06 97 GLY A C 1
ATOM 816 O O . GLY A 1 97 ? -2.450 1.131 -3.527 1.00 81.06 97 GLY A O 1
ATOM 817 N N . SER A 1 98 ? -0.878 1.599 -5.061 1.00 83.31 98 SER A N 1
ATOM 818 C CA . SER A 1 98 ? -0.413 2.822 -4.401 1.00 83.31 98 SER A CA 1
ATOM 819 C C . SER A 1 98 ? -1.478 3.922 -4.366 1.00 83.31 98 SER A C 1
ATOM 821 O O . SER A 1 98 ? -1.649 4.571 -3.336 1.00 83.31 98 SER A O 1
ATOM 823 N N . LEU A 1 99 ? -2.252 4.110 -5.438 1.00 85.62 99 LEU A N 1
ATOM 824 C CA . LEU A 1 99 ? -3.340 5.092 -5.482 1.00 85.62 99 LEU A CA 1
ATOM 825 C C . LEU A 1 99 ? -4.507 4.699 -4.572 1.00 85.62 99 LEU A C 1
ATOM 827 O O . LEU A 1 99 ? -5.082 5.559 -3.908 1.00 85.62 99 LEU A O 1
ATOM 831 N N . LEU A 1 100 ? -4.843 3.409 -4.494 1.00 86.44 100 LEU A N 1
ATOM 832 C CA . LEU A 1 100 ? -5.923 2.938 -3.631 1.00 86.44 100 LEU A CA 1
ATOM 833 C C . LEU A 1 100 ? -5.609 3.167 -2.147 1.00 86.44 100 LEU A C 1
ATOM 835 O O . LEU A 1 100 ? -6.511 3.536 -1.397 1.00 86.44 100 LEU A O 1
ATOM 839 N N . THR A 1 101 ? -4.345 3.043 -1.717 1.00 87.12 101 THR A N 1
ATOM 840 C CA . THR A 1 101 ? -3.959 3.388 -0.331 1.00 87.12 101 THR A CA 1
ATOM 841 C C . THR A 1 101 ? -4.189 4.866 0.005 1.00 87.12 101 THR A C 1
ATOM 843 O O . THR A 1 101 ? -4.465 5.191 1.160 1.00 87.12 101 THR A O 1
ATOM 846 N N . GLN A 1 102 ? -4.170 5.768 -0.987 1.00 89.88 102 GLN A N 1
ATOM 847 C CA . GLN A 1 102 ? -4.429 7.197 -0.768 1.00 89.88 102 GLN A CA 1
ATOM 848 C C . GLN A 1 102 ? -5.889 7.494 -0.411 1.00 89.88 102 GLN A C 1
ATOM 850 O O . GLN A 1 102 ? -6.195 8.551 0.139 1.00 89.88 102 GLN A O 1
ATOM 855 N N . LEU A 1 103 ? -6.809 6.555 -0.641 1.00 88.25 103 LEU A N 1
ATOM 856 C CA . LEU A 1 103 ? -8.200 6.714 -0.222 1.00 88.25 103 LEU A CA 1
ATOM 857 C C . LEU A 1 103 ? -8.343 6.813 1.306 1.00 88.25 103 LEU A C 1
ATOM 859 O O . LEU A 1 103 ? -9.322 7.382 1.789 1.00 88.25 103 LEU A O 1
ATOM 863 N N . PHE A 1 104 ? -7.365 6.335 2.082 1.00 87.12 104 PHE A N 1
ATOM 864 C CA . PHE A 1 104 ? -7.393 6.413 3.544 1.00 87.12 104 PHE A CA 1
ATOM 865 C C . PHE A 1 104 ? -7.172 7.809 4.128 1.00 87.12 104 PHE A C 1
ATOM 867 O O . PHE A 1 104 ? -7.501 8.029 5.296 1.00 87.12 104 PHE A O 1
ATOM 874 N N . TRP A 1 105 ? -6.728 8.781 3.328 1.00 88.62 105 TRP A N 1
ATOM 875 C CA . TRP A 1 105 ? -6.741 10.188 3.740 1.00 88.62 105 TRP A CA 1
ATOM 876 C C . TRP A 1 105 ? -8.160 10.701 3.992 1.00 88.62 105 TRP A C 1
ATOM 878 O O . TRP A 1 105 ? -8.360 11.624 4.782 1.00 88.62 105 TRP A O 1
ATOM 888 N N . ILE A 1 106 ? -9.163 10.076 3.368 1.00 89.12 106 ILE A N 1
ATOM 889 C CA . ILE A 1 106 ? -10.566 10.421 3.561 1.00 89.12 106 ILE 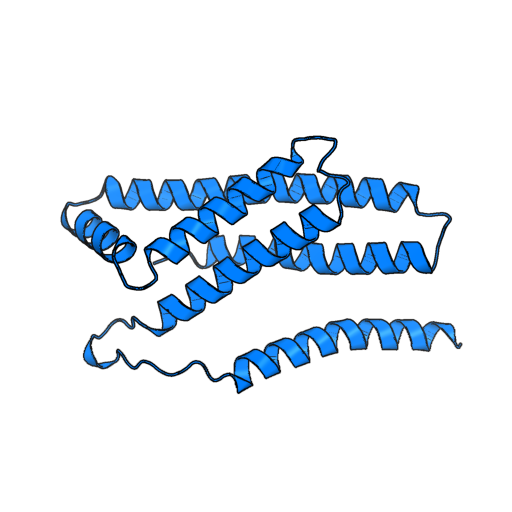A CA 1
ATOM 890 C C . ILE A 1 106 ? -11.055 9.781 4.876 1.00 89.12 106 ILE A C 1
ATOM 892 O O . ILE A 1 106 ? -11.157 8.551 4.961 1.00 89.12 106 ILE A O 1
ATOM 896 N N . PRO A 1 107 ? -11.465 10.575 5.889 1.00 84.19 107 PRO A N 1
ATOM 897 C CA . PRO A 1 107 ? -11.874 10.060 7.202 1.00 84.19 107 PRO A CA 1
ATOM 898 C C . PRO A 1 107 ? -13.021 9.045 7.160 1.00 84.19 107 PRO A C 1
ATOM 900 O O . PRO A 1 107 ? -13.147 8.188 8.028 1.00 84.19 107 PRO A O 1
ATOM 903 N N . LYS A 1 108 ? -13.877 9.124 6.139 1.00 85.12 108 LYS A N 1
ATOM 904 C CA . LYS A 1 108 ? -14.989 8.184 5.953 1.00 85.12 108 LYS A CA 1
ATOM 905 C C . LYS A 1 108 ? -14.520 6.807 5.478 1.00 85.12 108 LYS A C 1
ATOM 907 O O . LYS A 1 108 ? -15.135 5.805 5.820 1.00 85.12 108 LYS A O 1
ATOM 912 N N . LEU A 1 109 ? -13.440 6.754 4.700 1.00 84.69 109 LEU A N 1
ATOM 913 C CA . LEU A 1 109 ? -12.958 5.528 4.065 1.00 84.69 109 LEU A CA 1
ATOM 914 C C . LEU A 1 109 ? -11.997 4.739 4.963 1.00 84.69 109 LEU A C 1
ATOM 916 O O . LEU A 1 109 ? -11.968 3.515 4.882 1.00 84.69 109 LEU A O 1
ATOM 920 N N . ARG A 1 110 ? -11.291 5.400 5.889 1.00 81.69 110 ARG A N 1
ATOM 921 C CA . ARG A 1 110 ? -10.359 4.742 6.829 1.00 81.69 110 ARG A CA 1
ATOM 922 C C . ARG A 1 110 ? -11.003 3.862 7.899 1.00 81.69 110 ARG A C 1
ATOM 924 O O . ARG A 1 110 ? -10.296 3.126 8.571 1.00 81.69 110 ARG A O 1
ATOM 931 N N . HIS A 1 111 ? -12.321 3.902 8.053 1.00 80.31 111 HIS A N 1
ATOM 932 C CA . HIS A 1 111 ? -13.041 3.001 8.959 1.00 80.31 111 HIS A CA 1
ATOM 933 C C . HIS A 1 111 ? -13.634 1.786 8.228 1.00 80.31 111 HIS A C 1
ATOM 935 O O . HIS A 1 111 ? -14.236 0.913 8.853 1.00 80.31 111 HIS A O 1
ATOM 941 N N . ASN A 1 112 ? -13.483 1.717 6.901 1.00 82.12 112 ASN A N 1
ATOM 942 C CA . ASN A 1 112 ? -14.082 0.669 6.090 1.00 82.12 112 ASN A CA 1
ATOM 943 C C . ASN A 1 112 ? -13.152 -0.550 5.978 1.00 82.12 112 ASN A C 1
ATOM 945 O O . ASN A 1 112 ? -12.196 -0.551 5.205 1.00 82.12 112 ASN A O 1
ATOM 949 N N . MET A 1 113 ? -13.485 -1.620 6.703 1.00 76.44 113 MET A N 1
ATOM 950 C CA . MET A 1 113 ? -12.741 -2.887 6.666 1.00 76.44 113 MET A CA 1
ATOM 951 C C . MET A 1 113 ? -12.699 -3.525 5.273 1.00 76.44 113 MET A C 1
ATOM 953 O O . MET A 1 113 ? -11.702 -4.146 4.911 1.00 76.44 113 MET A O 1
ATOM 957 N N . VAL A 1 114 ? -13.760 -3.367 4.476 1.00 80.88 114 VAL A N 1
ATOM 958 C CA . VAL A 1 114 ? -13.832 -3.939 3.124 1.00 80.88 114 VAL A CA 1
ATOM 959 C C . VAL A 1 114 ? -12.806 -3.268 2.217 1.00 80.88 114 VAL A C 1
ATOM 961 O O . VAL A 1 114 ? -12.110 -3.949 1.468 1.00 80.88 114 VAL A O 1
ATOM 964 N N . LEU A 1 115 ? -12.650 -1.947 2.334 1.00 83.50 115 LEU A N 1
ATOM 965 C CA . LEU A 1 115 ? -11.645 -1.205 1.577 1.00 83.50 115 LEU A CA 1
ATOM 966 C C . LEU A 1 115 ? -10.223 -1.665 1.935 1.00 83.50 115 LEU A C 1
ATOM 968 O O . LEU A 1 115 ? -9.424 -1.916 1.034 1.00 83.50 115 LEU A O 1
ATOM 972 N N . SER A 1 116 ? -9.929 -1.852 3.226 1.00 79.75 116 SER A N 1
ATOM 973 C CA . SER A 1 116 ? -8.638 -2.389 3.679 1.00 79.75 116 SER A CA 1
ATOM 974 C C . SER A 1 116 ? -8.346 -3.785 3.123 1.00 79.75 116 SER A C 1
ATOM 976 O O . SER A 1 116 ? -7.211 -4.052 2.732 1.00 79.75 116 SER A O 1
ATOM 978 N N . LEU A 1 117 ? -9.356 -4.654 3.004 1.00 80.12 117 LEU A N 1
ATOM 979 C CA . LEU A 1 117 ? -9.204 -5.980 2.390 1.00 80.12 117 LEU A CA 1
ATOM 980 C C . LEU A 1 117 ? -8.935 -5.911 0.880 1.00 80.12 117 LEU A C 1
ATOM 982 O O . LEU A 1 117 ? -8.082 -6.642 0.379 1.00 80.12 117 LEU A O 1
ATOM 986 N N . PHE A 1 118 ? -9.626 -5.030 0.152 1.00 81.38 118 PHE A N 1
ATOM 987 C CA . PHE A 1 118 ? -9.377 -4.838 -1.281 1.00 81.38 118 PHE A CA 1
ATOM 988 C C . PHE A 1 118 ? -7.967 -4.312 -1.552 1.00 81.38 118 PHE A C 1
ATOM 990 O O . PHE A 1 118 ? -7.290 -4.798 -2.458 1.00 81.38 118 PHE A O 1
ATOM 997 N N . ILE A 1 119 ? -7.506 -3.353 -0.749 1.00 81.69 119 ILE A N 1
ATOM 998 C CA . ILE A 1 119 ? -6.154 -2.802 -0.867 1.00 81.69 119 ILE A CA 1
ATOM 999 C C . ILE A 1 119 ? -5.112 -3.871 -0.541 1.00 81.69 119 ILE A C 1
ATOM 1001 O O . ILE A 1 119 ? -4.149 -4.033 -1.287 1.00 81.69 119 ILE A O 1
ATOM 1005 N N . TRP A 1 120 ? -5.335 -4.654 0.516 1.00 79.75 120 TRP A N 1
ATOM 1006 C CA . TRP A 1 120 ? -4.484 -5.795 0.845 1.00 79.75 120 TRP A CA 1
ATOM 1007 C C . TRP A 1 120 ? -4.351 -6.772 -0.331 1.00 79.75 120 TRP A C 1
ATOM 1009 O O . TRP A 1 120 ? -3.234 -7.141 -0.701 1.00 79.75 120 TRP A O 1
ATOM 1019 N N . LEU A 1 121 ? -5.473 -7.141 -0.957 1.00 79.38 121 LEU A N 1
ATOM 1020 C CA . LEU A 1 121 ? -5.484 -8.045 -2.105 1.00 79.38 121 LEU A CA 1
ATOM 1021 C C . LEU A 1 121 ? -4.719 -7.450 -3.295 1.00 79.38 121 LEU A C 1
ATOM 1023 O O . LEU A 1 121 ? -3.923 -8.149 -3.918 1.00 79.38 121 LEU A O 1
ATOM 1027 N N . SER A 1 122 ? -4.920 -6.162 -3.585 1.00 79.81 122 SER A N 1
ATOM 1028 C CA . SER A 1 122 ? -4.236 -5.463 -4.680 1.00 79.81 122 SER A CA 1
ATOM 1029 C C . SER A 1 122 ? -2.713 -5.513 -4.540 1.00 79.81 122 SER A C 1
ATOM 1031 O O . SER A 1 122 ? -2.018 -5.790 -5.513 1.00 79.81 122 SER A O 1
ATOM 1033 N N . LEU A 1 123 ? -2.193 -5.278 -3.336 1.00 77.06 123 LEU A N 1
ATOM 1034 C CA . LEU A 1 123 ? -0.749 -5.270 -3.075 1.00 77.06 123 LEU A CA 1
ATOM 1035 C C . LEU A 1 123 ? -0.128 -6.672 -3.179 1.00 77.06 123 LEU A C 1
ATOM 1037 O O . LEU A 1 123 ? 1.010 -6.831 -3.610 1.00 77.06 123 LEU A O 1
ATOM 1041 N N . HIS A 1 124 ? -0.888 -7.719 -2.849 1.00 75.75 124 HIS A N 1
ATOM 1042 C CA . HIS A 1 124 ? -0.435 -9.100 -3.039 1.00 75.75 124 HIS A CA 1
ATOM 1043 C C . HIS A 1 124 ? -0.451 -9.518 -4.512 1.00 75.75 124 HIS A C 1
ATOM 1045 O O . HIS A 1 124 ? 0.416 -10.276 -4.949 1.00 75.75 124 HIS A O 1
ATOM 1051 N N . LEU A 1 125 ? -1.416 -9.017 -5.289 1.00 72.69 125 LEU A N 1
ATOM 1052 C CA . LEU A 1 125 ? -1.457 -9.247 -6.732 1.00 72.69 125 LEU A CA 1
ATOM 1053 C C . LEU A 1 125 ? -0.244 -8.625 -7.434 1.00 72.69 125 LEU A C 1
ATOM 1055 O O . LEU A 1 125 ? 0.332 -9.284 -8.296 1.00 72.69 125 LEU A O 1
ATOM 1059 N N . GLU A 1 126 ? 0.191 -7.428 -7.024 1.00 75.38 126 GLU A N 1
ATOM 1060 C CA . GLU A 1 126 ? 1.425 -6.795 -7.518 1.00 75.38 126 GLU A CA 1
ATOM 1061 C C . GLU A 1 126 ? 2.631 -7.743 -7.373 1.00 75.38 126 GLU A C 1
ATOM 1063 O O . GLU A 1 126 ? 3.324 -8.030 -8.350 1.00 75.38 126 GLU A O 1
ATOM 1068 N N . ALA A 1 127 ? 2.832 -8.320 -6.184 1.00 73.81 127 ALA A N 1
ATOM 1069 C CA . ALA A 1 127 ? 3.936 -9.244 -5.924 1.00 73.81 127 ALA A CA 1
ATOM 1070 C C . ALA A 1 127 ? 3.862 -10.536 -6.761 1.00 73.81 127 ALA A C 1
ATOM 1072 O O . ALA A 1 127 ? 4.887 -11.018 -7.246 1.00 73.81 127 ALA A O 1
ATOM 1073 N N . ILE A 1 128 ? 2.659 -11.086 -6.968 1.00 71.25 128 ILE A N 1
ATOM 1074 C CA . ILE A 1 128 ? 2.455 -12.269 -7.822 1.00 71.25 128 ILE A CA 1
ATOM 1075 C C . ILE A 1 128 ? 2.867 -11.960 -9.263 1.00 71.25 128 ILE A C 1
ATOM 1077 O O . ILE A 1 128 ? 3.549 -12.760 -9.900 1.00 71.25 128 ILE A O 1
ATOM 1081 N N . ILE A 1 129 ? 2.473 -10.796 -9.775 1.00 73.38 129 ILE A N 1
ATOM 1082 C CA . ILE A 1 129 ? 2.757 -10.399 -11.154 1.00 73.38 129 ILE A CA 1
ATOM 1083 C C . ILE A 1 129 ? 4.258 -10.152 -11.340 1.00 73.38 129 ILE A C 1
ATOM 1085 O O . ILE A 1 129 ? 4.812 -10.601 -12.345 1.00 73.38 129 ILE A O 1
ATOM 1089 N N . ILE A 1 130 ? 4.930 -9.530 -10.363 1.00 73.06 130 ILE A N 1
ATOM 1090 C CA . ILE A 1 130 ? 6.393 -9.343 -10.364 1.00 73.06 130 ILE A CA 1
ATOM 1091 C C . ILE A 1 130 ? 7.123 -10.694 -10.362 1.00 73.06 130 ILE A C 1
ATOM 1093 O O . ILE A 1 130 ? 8.047 -10.895 -11.146 1.00 73.06 130 ILE A O 1
ATOM 1097 N N . PHE A 1 131 ? 6.695 -11.647 -9.528 1.00 71.62 131 PHE A N 1
ATOM 1098 C CA . PHE A 1 131 ? 7.294 -12.987 -9.473 1.00 71.62 131 PHE A CA 1
ATOM 1099 C C . PHE A 1 131 ? 7.125 -13.769 -10.787 1.00 71.62 131 PHE A C 1
ATOM 1101 O O . PHE A 1 131 ? 8.032 -14.465 -11.247 1.00 71.62 131 PHE A O 1
ATOM 1108 N N . ILE A 1 132 ? 5.952 -13.653 -11.411 1.00 68.06 132 ILE A N 1
ATOM 1109 C CA . ILE A 1 132 ? 5.674 -14.289 -12.698 1.00 68.06 132 ILE A CA 1
ATOM 1110 C C . ILE A 1 132 ? 6.544 -13.664 -13.798 1.00 68.06 132 ILE A C 1
ATOM 1112 O O . ILE A 1 132 ? 7.153 -14.392 -14.576 1.00 68.06 132 ILE A O 1
ATOM 1116 N N . THR A 1 133 ? 6.652 -12.332 -13.849 1.00 65.94 133 THR A N 1
ATOM 1117 C CA . THR A 1 133 ? 7.476 -11.641 -14.859 1.00 65.94 133 THR A CA 1
ATOM 1118 C C . THR A 1 133 ? 8.968 -11.901 -14.692 1.00 65.94 133 THR A C 1
ATOM 1120 O O . THR A 1 133 ? 9.651 -12.076 -15.698 1.00 65.94 133 THR A O 1
ATOM 1123 N N . SER A 1 134 ? 9.480 -11.988 -13.460 1.00 62.22 134 SER A N 1
ATOM 1124 C CA . SER A 1 134 ? 10.890 -12.323 -13.227 1.00 62.22 134 SER A CA 1
ATOM 1125 C C . SER A 1 134 ? 11.233 -13.752 -13.655 1.00 62.22 134 SER A C 1
ATOM 1127 O O . SER A 1 134 ? 12.322 -13.985 -14.166 1.00 62.22 134 SER A O 1
ATOM 1129 N N . SER A 1 135 ? 10.289 -14.691 -13.538 1.00 62.84 135 SER A N 1
ATOM 1130 C CA . SER A 1 135 ? 10.484 -16.085 -13.961 1.00 62.84 135 SER A CA 1
ATOM 1131 C C . SER A 1 135 ? 10.594 -16.260 -15.484 1.00 62.84 135 SER A C 1
ATOM 1133 O O . SER A 1 135 ? 11.121 -17.270 -15.942 1.00 62.84 135 SER A O 1
ATOM 1135 N N . PHE A 1 136 ? 10.098 -15.308 -16.283 1.00 56.94 136 PHE A N 1
ATOM 1136 C CA . PHE A 1 136 ? 10.110 -15.396 -17.749 1.00 56.94 136 PHE A CA 1
ATOM 1137 C C . PHE A 1 136 ? 11.364 -14.810 -18.408 1.00 56.94 136 PHE A C 1
ATOM 1139 O O . PHE A 1 136 ? 11.535 -14.955 -19.618 1.00 56.94 136 PHE A O 1
ATOM 1146 N N . SER A 1 137 ? 12.222 -14.107 -17.671 1.00 53.12 137 SER A N 1
ATOM 1147 C CA . SER A 1 137 ? 13.352 -13.382 -18.261 1.00 53.12 137 SER A CA 1
ATOM 1148 C C . SER A 1 137 ? 14.600 -13.513 -17.400 1.00 53.12 137 SER A C 1
ATOM 1150 O O . SER A 1 137 ? 14.935 -12.620 -16.627 1.00 53.12 137 SER A O 1
ATOM 1152 N N . ASP A 1 138 ? 15.306 -14.629 -17.582 1.00 56.00 138 ASP A N 1
ATOM 1153 C CA . ASP A 1 138 ? 16.673 -14.790 -17.086 1.00 56.00 138 ASP A CA 1
ATOM 1154 C C . ASP A 1 138 ? 17.695 -14.054 -17.973 1.00 56.00 138 ASP A C 1
ATOM 1156 O O . ASP A 1 138 ? 17.432 -13.713 -19.132 1.00 56.00 138 ASP A O 1
ATOM 1160 N N . TYR A 1 139 ? 18.892 -13.836 -17.413 1.00 45.34 139 TYR A N 1
ATOM 1161 C CA . TYR A 1 139 ? 20.007 -13.081 -18.008 1.00 45.34 139 TYR A CA 1
ATOM 1162 C C . TYR A 1 139 ? 20.498 -13.600 -19.375 1.00 45.34 139 TYR A C 1
ATOM 1164 O O . TYR A 1 139 ? 21.156 -12.856 -20.102 1.00 45.34 139 TYR A O 1
ATOM 1172 N N . LEU A 1 140 ? 20.197 -14.849 -19.745 1.00 45.00 140 LEU A N 1
ATOM 1173 C CA . LEU A 1 140 ? 20.556 -15.448 -21.034 1.00 45.00 140 LEU A CA 1
ATOM 1174 C C . LEU A 1 140 ? 19.290 -15.830 -21.820 1.00 45.00 140 LEU A C 1
ATOM 1176 O O . LEU A 1 140 ? 18.466 -16.578 -21.291 1.00 45.00 140 LEU A O 1
ATOM 1180 N N . PRO A 1 141 ? 19.163 -15.431 -23.103 1.00 54.38 141 PRO A N 1
ATOM 1181 C CA . PRO A 1 141 ? 18.034 -15.823 -23.952 1.00 54.38 141 PRO A CA 1
ATOM 1182 C C . PRO A 1 141 ? 17.864 -17.341 -24.110 1.00 54.38 141 PRO A C 1
ATOM 1184 O O . PRO A 1 141 ? 16.758 -17.825 -24.321 1.00 54.38 141 PRO A O 1
ATOM 1187 N N . SER A 1 142 ? 18.950 -18.112 -23.970 1.00 54.53 142 SER A N 1
ATOM 1188 C CA . SER A 1 142 ? 18.930 -19.581 -24.003 1.00 54.53 142 SER A CA 1
ATOM 1189 C C . SER A 1 142 ? 18.257 -20.224 -22.782 1.00 54.53 142 SER A C 1
ATOM 1191 O O . SER A 1 142 ? 17.947 -21.412 -22.823 1.00 54.53 142 SER A O 1
ATOM 1193 N N . GLY A 1 143 ? 18.038 -19.459 -21.707 1.00 54.28 143 GLY A N 1
ATOM 1194 C CA . GLY A 1 143 ? 17.369 -19.892 -20.478 1.00 54.28 143 GLY A CA 1
ATOM 1195 C C . GLY A 1 143 ? 15.900 -19.481 -20.389 1.00 54.28 143 GLY A C 1
ATOM 1196 O O . GLY A 1 143 ? 15.263 -19.776 -19.381 1.00 54.28 143 GLY A O 1
ATOM 1197 N N . TRP A 1 144 ? 15.349 -18.815 -21.412 1.00 57.25 144 TRP A N 1
ATOM 1198 C CA . TRP A 1 144 ? 13.938 -18.425 -21.465 1.00 57.25 144 TRP A CA 1
ATOM 1199 C C . TRP A 1 144 ? 13.054 -19.660 -21.629 1.00 57.25 144 TRP A C 1
ATOM 1201 O O . TRP A 1 144 ? 12.606 -20.018 -22.715 1.00 57.25 144 TRP A O 1
ATOM 1211 N N . VAL A 1 145 ? 12.826 -20.344 -20.517 1.00 55.00 145 VAL A N 1
ATOM 1212 C CA . VAL A 1 145 ? 11.873 -21.434 -20.405 1.00 55.00 145 VAL A CA 1
ATOM 1213 C C . VAL A 1 145 ? 10.630 -20.839 -19.769 1.00 55.00 145 VAL A C 1
ATOM 1215 O O . VAL A 1 145 ? 10.680 -20.318 -18.657 1.00 55.00 145 VAL A O 1
ATOM 1218 N N . THR A 1 146 ? 9.489 -20.959 -20.438 1.00 52.72 146 THR A N 1
ATOM 1219 C CA . THR A 1 146 ? 8.176 -20.891 -19.796 1.00 52.72 146 THR A CA 1
ATOM 1220 C C . THR A 1 146 ? 8.073 -22.073 -18.834 1.00 52.72 146 THR A C 1
ATOM 1222 O O . THR A 1 146 ? 7.385 -23.050 -19.112 1.00 52.72 146 THR A O 1
ATOM 1225 N N . LYS A 1 147 ? 8.799 -22.054 -17.708 1.00 51.38 147 LYS A N 1
ATOM 1226 C CA . LYS A 1 147 ? 8.531 -23.008 -16.636 1.00 51.38 147 LYS A CA 1
ATOM 1227 C C . LYS A 1 147 ? 7.128 -22.662 -16.148 1.00 51.38 147 LYS A C 1
ATOM 1229 O O . LYS A 1 147 ? 6.948 -21.564 -15.618 1.00 51.38 147 LYS A O 1
ATOM 1234 N N . PRO A 1 148 ? 6.117 -23.528 -16.348 1.00 52.72 148 PRO A N 1
ATOM 1235 C CA . PRO A 1 148 ? 4.847 -23.312 -15.687 1.00 52.72 148 PRO A CA 1
ATOM 1236 C C . PRO A 1 148 ? 5.165 -23.287 -14.198 1.00 52.72 148 PRO A C 1
ATOM 1238 O O . PRO A 1 148 ? 5.732 -24.246 -13.670 1.00 52.72 148 PRO A O 1
ATOM 1241 N N . VAL A 1 149 ? 4.887 -22.161 -13.539 1.00 58.38 149 VAL A N 1
ATOM 1242 C CA . VAL A 1 149 ? 5.053 -22.075 -12.091 1.00 58.38 149 VAL A CA 1
ATOM 1243 C C . VAL A 1 149 ? 4.290 -23.255 -11.505 1.00 58.38 149 VAL A C 1
ATOM 1245 O O . VAL A 1 149 ? 3.105 -23.418 -11.806 1.00 58.38 149 VAL A O 1
ATOM 1248 N N . SER A 1 150 ? 4.973 -24.102 -10.730 1.00 61.62 150 SER A N 1
ATOM 1249 C CA . SER A 1 150 ? 4.352 -25.280 -10.134 1.00 61.62 150 SER A CA 1
ATOM 1250 C C . SER A 1 150 ? 3.172 -24.807 -9.299 1.00 61.62 150 SER A C 1
ATOM 1252 O O . SER A 1 150 ? 3.329 -24.213 -8.230 1.00 61.62 150 SER A O 1
ATOM 1254 N N . VAL A 1 151 ? 1.966 -25.043 -9.814 1.00 61.69 151 VAL A N 1
ATOM 1255 C CA . VAL A 1 151 ? 0.715 -24.709 -9.130 1.00 61.69 151 VAL A CA 1
ATOM 1256 C C . VAL A 1 151 ? 0.718 -25.357 -7.739 1.00 61.69 151 VAL A C 1
ATOM 1258 O O . VAL A 1 151 ? 0.236 -24.761 -6.782 1.00 61.69 151 VAL A O 1
ATOM 1261 N N . GLY A 1 152 ? 1.375 -26.516 -7.604 1.00 66.50 152 GLY A N 1
ATOM 1262 C CA . GLY A 1 152 ? 1.609 -27.198 -6.336 1.00 66.50 152 GLY A CA 1
ATOM 1263 C C . GLY A 1 152 ? 2.427 -26.390 -5.325 1.00 66.50 152 GLY 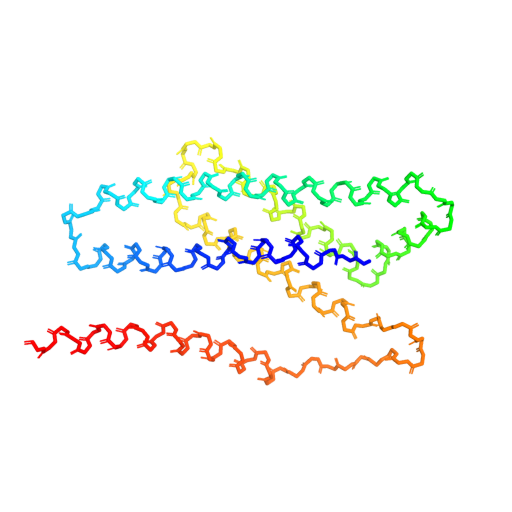A C 1
ATOM 1264 O O . GLY A 1 152 ? 2.035 -26.334 -4.167 1.00 66.50 152 GLY A O 1
ATOM 1265 N N . GLU A 1 153 ? 3.505 -25.711 -5.726 1.00 63.44 153 GLU A N 1
ATOM 1266 C CA . GLU A 1 153 ? 4.327 -24.900 -4.806 1.00 63.44 153 GLU A CA 1
ATOM 1267 C C . GLU A 1 153 ? 3.598 -23.625 -4.347 1.00 63.44 153 GLU A C 1
ATOM 1269 O O . GLU A 1 153 ? 3.664 -23.235 -3.176 1.00 63.44 153 GLU A O 1
ATOM 1274 N N . GLN A 1 154 ? 2.820 -23.006 -5.239 1.00 61.31 154 GLN A N 1
ATOM 1275 C CA . GLN A 1 154 ? 1.971 -21.864 -4.884 1.00 61.31 154 GLN A CA 1
ATOM 1276 C C . GLN A 1 154 ? 0.810 -22.262 -3.969 1.00 61.31 154 GLN A C 1
ATOM 1278 O O . GLN A 1 154 ? 0.480 -21.537 -3.033 1.00 61.31 154 GLN A O 1
ATOM 1283 N N . ILE A 1 155 ? 0.177 -23.408 -4.221 1.00 65.31 155 ILE A N 1
ATOM 1284 C CA . ILE A 1 155 ? -0.888 -23.916 -3.354 1.00 65.31 155 ILE A CA 1
ATOM 1285 C C . ILE A 1 155 ? -0.302 -24.336 -2.006 1.00 65.31 155 ILE A C 1
ATOM 1287 O O . ILE A 1 155 ? -0.867 -23.981 -0.979 1.00 65.31 155 ILE A O 1
ATOM 1291 N N . LEU A 1 156 ? 0.846 -25.016 -1.981 1.00 69.75 156 LEU A N 1
ATOM 1292 C CA . LEU A 1 156 ? 1.494 -25.468 -0.750 1.00 69.75 156 LEU A CA 1
ATOM 1293 C C . LEU A 1 156 ? 1.896 -24.296 0.147 1.00 69.75 156 LEU A C 1
ATOM 1295 O O . LEU A 1 156 ? 1.561 -24.301 1.328 1.00 69.75 156 LEU A O 1
ATOM 1299 N N . SER A 1 157 ? 2.551 -23.269 -0.398 1.00 63.69 157 SER A N 1
ATOM 1300 C CA . SER A 1 157 ? 2.903 -22.065 0.368 1.00 63.69 157 SER A CA 1
ATOM 1301 C C . SER A 1 157 ? 1.665 -21.359 0.937 1.00 63.69 157 SER A C 1
ATOM 1303 O O . SER A 1 157 ? 1.684 -20.921 2.086 1.00 63.69 157 SER A O 1
ATOM 1305 N N . ARG A 1 158 ? 0.548 -21.332 0.198 1.00 60.38 158 ARG A N 1
ATOM 1306 C CA . ARG A 1 158 ? -0.734 -20.769 0.662 1.00 60.38 158 ARG A CA 1
ATOM 1307 C C . ARG A 1 158 ? -1.442 -21.646 1.694 1.00 60.38 158 ARG A C 1
ATOM 1309 O O . ARG A 1 158 ? -2.022 -21.116 2.635 1.00 60.38 158 ARG A O 1
ATOM 1316 N N . VAL A 1 159 ? -1.383 -22.968 1.559 1.00 70.38 159 VAL A N 1
ATOM 1317 C CA . VAL A 1 159 ? -1.932 -23.918 2.539 1.00 70.38 159 VAL A CA 1
ATOM 1318 C C . VAL A 1 159 ? -1.127 -23.871 3.831 1.00 70.38 159 VAL A C 1
ATOM 1320 O O . VAL A 1 159 ? -1.718 -23.843 4.904 1.00 70.38 159 VAL A O 1
ATOM 1323 N N . LEU A 1 160 ? 0.202 -23.785 3.752 1.00 70.31 160 LEU A N 1
ATOM 1324 C CA . LEU A 1 160 ? 1.065 -23.572 4.913 1.00 70.31 160 LEU A CA 1
ATOM 1325 C C . LEU A 1 160 ? 0.788 -22.220 5.571 1.00 70.31 160 LEU A C 1
ATOM 1327 O O . LEU A 1 160 ? 0.735 -22.138 6.793 1.00 70.31 160 LEU A O 1
ATOM 1331 N N . TYR A 1 161 ? 0.543 -21.180 4.776 1.00 63.59 161 TYR A N 1
ATOM 1332 C CA . TYR A 1 161 ? 0.176 -19.860 5.273 1.00 63.59 161 TYR A CA 1
ATOM 1333 C C . TYR A 1 161 ? -1.169 -19.866 6.014 1.00 63.59 161 TYR A C 1
ATOM 1335 O O . TYR A 1 161 ? -1.248 -19.462 7.174 1.00 63.59 161 TYR A O 1
ATOM 1343 N N . VAL A 1 162 ? -2.223 -20.406 5.393 1.00 67.00 162 VAL A N 1
ATOM 1344 C CA . VAL A 1 162 ? -3.537 -20.582 6.032 1.00 67.00 162 VAL A CA 1
ATOM 1345 C C . VAL A 1 162 ? -3.424 -21.512 7.244 1.00 67.00 162 VAL A C 1
ATOM 1347 O O . VAL A 1 162 ? -4.047 -21.260 8.272 1.00 67.00 162 VAL A O 1
ATOM 1350 N N . GLY A 1 163 ? -2.587 -22.546 7.167 1.00 68.19 163 GLY A N 1
ATOM 1351 C CA . GLY A 1 163 ? -2.265 -23.471 8.252 1.00 68.19 163 GLY A CA 1
ATOM 1352 C C . GLY A 1 163 ? -1.568 -22.800 9.437 1.00 68.19 163 GLY A C 1
ATOM 1353 O O . GLY A 1 163 ? -1.920 -23.070 10.580 1.00 68.19 163 GLY A O 1
ATOM 1354 N N . MET A 1 164 ? -0.639 -21.872 9.200 1.00 64.88 164 MET A N 1
ATOM 1355 C CA . MET A 1 164 ? -0.016 -21.065 10.256 1.00 64.88 164 MET A CA 1
ATOM 1356 C C . MET A 1 164 ? -1.044 -20.156 10.935 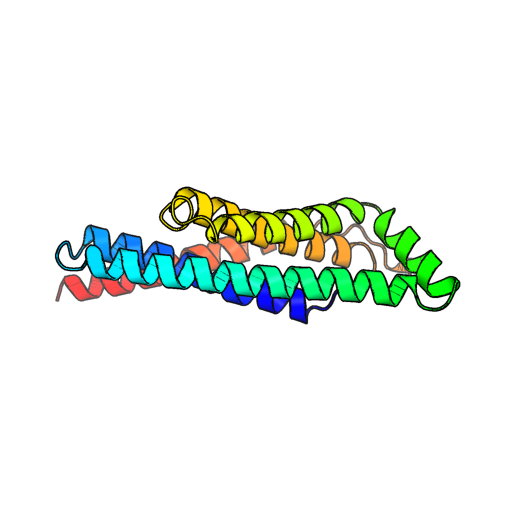1.00 64.88 164 MET A C 1
ATOM 1358 O O . MET A 1 164 ? -1.112 -20.111 12.163 1.00 64.88 164 MET A O 1
ATOM 1362 N N . VAL A 1 165 ? -1.889 -19.482 10.151 1.00 58.66 165 VAL A N 1
ATOM 1363 C CA . VAL A 1 165 ? -2.930 -18.579 10.668 1.00 58.66 165 VAL A CA 1
ATOM 1364 C C . VAL A 1 165 ? -3.985 -19.349 11.477 1.00 58.66 165 VAL A C 1
ATOM 1366 O O . VAL A 1 165 ? -4.334 -18.964 12.595 1.00 58.66 165 VAL A O 1
ATOM 1369 N N . THR A 1 166 ? -4.459 -20.483 10.958 1.00 62.16 166 THR A N 1
ATOM 1370 C CA . THR A 1 166 ? -5.442 -21.349 11.636 1.00 62.16 166 THR A CA 1
ATOM 1371 C C . THR A 1 166 ? -4.837 -22.119 12.812 1.00 62.16 166 THR A C 1
ATOM 1373 O O . THR A 1 166 ? -5.520 -22.344 13.810 1.00 62.16 166 THR A O 1
ATOM 1376 N N . GLY A 1 167 ? -3.549 -22.462 12.756 1.00 71.62 167 GLY A N 1
ATOM 1377 C CA . GLY A 1 167 ? -2.812 -23.111 13.839 1.00 71.62 167 GLY A CA 1
ATOM 1378 C C . GLY A 1 167 ? -2.663 -22.216 15.067 1.00 71.62 167 GLY A C 1
ATOM 1379 O O . GLY A 1 167 ? -2.908 -22.667 16.187 1.00 71.62 167 GLY A O 1
ATOM 1380 N N . VAL A 1 168 ? -2.356 -20.928 14.874 1.00 64.31 168 VAL A N 1
ATOM 1381 C CA . VAL A 1 168 ? -2.337 -19.942 15.968 1.00 64.31 168 VAL A CA 1
ATOM 1382 C C . VAL A 1 168 ? -3.735 -19.782 16.572 1.00 64.31 168 VAL A C 1
ATOM 1384 O O . VAL A 1 168 ? -3.877 -19.799 17.796 1.00 64.31 168 VAL A O 1
ATOM 1387 N N . TYR A 1 169 ? -4.779 -19.726 15.740 1.00 62.06 169 TYR A N 1
ATOM 1388 C CA . TYR A 1 169 ? -6.168 -19.689 16.206 1.00 62.06 169 TYR A CA 1
ATOM 1389 C C . TYR A 1 169 ? -6.533 -20.914 17.064 1.00 62.06 169 TYR A C 1
ATOM 1391 O O . TYR A 1 169 ? -7.038 -20.760 18.177 1.00 62.06 169 TYR A O 1
ATOM 1399 N N . PHE A 1 170 ? -6.226 -22.131 16.603 1.00 66.88 170 PHE A N 1
ATOM 1400 C CA . PHE A 1 170 ? -6.506 -23.366 17.344 1.00 66.88 170 PHE A CA 1
ATOM 1401 C C . PHE A 1 170 ? -5.694 -23.485 18.639 1.00 66.88 170 PHE A C 1
ATOM 1403 O O . PHE A 1 170 ? -6.209 -23.974 19.648 1.00 66.88 170 PHE A O 1
ATOM 1410 N N . PHE A 1 171 ? -4.443 -23.022 18.642 1.00 71.62 171 PHE A N 1
ATOM 1411 C CA . PHE A 1 171 ? -3.601 -22.994 19.837 1.00 71.62 171 PHE A CA 1
ATOM 1412 C C . PHE A 1 171 ? -4.169 -22.055 20.910 1.00 71.62 171 PHE A C 1
ATOM 1414 O O . PHE A 1 171 ? -4.290 -22.441 22.077 1.00 71.62 171 PHE A O 1
ATOM 1421 N N . LEU A 1 172 ? -4.581 -20.849 20.510 1.00 63.84 172 LEU A N 1
ATOM 1422 C CA . LEU A 1 172 ? -5.232 -19.886 21.398 1.00 63.84 172 LEU A CA 1
ATOM 1423 C C . LEU A 1 172 ? -6.599 -20.395 21.883 1.00 63.84 172 LEU A C 1
ATOM 1425 O O . LEU A 1 172 ? -6.918 -20.261 23.064 1.00 63.84 172 LEU A O 1
ATOM 1429 N N . TRP A 1 173 ? -7.369 -21.068 21.022 1.00 53.50 173 TRP A N 1
ATOM 1430 C CA . TRP A 1 173 ? -8.639 -21.703 21.390 1.00 53.50 173 TRP A CA 1
ATOM 1431 C C . TRP A 1 173 ? -8.463 -22.813 22.436 1.00 53.50 173 TRP A C 1
ATOM 1433 O O . TRP A 1 173 ? -9.226 -22.889 23.400 1.00 53.50 173 TRP A O 1
ATOM 1443 N N . LYS A 1 174 ? -7.422 -23.647 22.308 1.00 61.66 174 LYS A N 1
ATOM 1444 C CA . LYS A 1 174 ? -7.147 -24.748 23.245 1.00 61.66 174 LYS A CA 1
ATOM 1445 C C . LYS A 1 174 ? -6.741 -24.254 24.641 1.00 61.66 174 LYS A C 1
ATOM 1447 O O . LYS A 1 174 ? -7.041 -24.931 25.622 1.00 61.66 174 LYS A O 1
ATOM 1452 N N . ARG A 1 175 ? -6.123 -23.068 24.754 1.00 54.09 175 ARG A N 1
ATOM 1453 C CA . ARG A 1 175 ? -5.825 -22.422 26.050 1.00 54.09 175 ARG A CA 1
ATOM 1454 C C . ARG A 1 175 ? -7.072 -21.952 26.804 1.00 54.09 175 ARG A C 1
ATOM 1456 O O . ARG A 1 175 ? -6.999 -21.829 28.014 1.00 54.09 175 ARG A O 1
ATOM 1463 N N . LYS A 1 176 ? -8.206 -21.753 26.123 1.00 43.72 176 LYS A N 1
ATOM 1464 C CA . LYS A 1 176 ? -9.476 -21.302 26.722 1.00 43.72 176 LYS A CA 1
ATOM 1465 C C . LYS A 1 176 ? -10.240 -22.409 27.472 1.00 43.72 176 LYS A C 1
ATOM 1467 O O . LYS A 1 176 ? -11.210 -22.116 28.159 1.00 43.72 176 LYS A O 1
ATOM 1472 N N . LYS A 1 177 ? -9.855 -23.681 27.293 1.00 47.28 177 LYS A N 1
ATOM 1473 C CA . LYS A 1 177 ? -10.484 -24.850 27.945 1.00 47.28 177 LYS A CA 1
ATOM 1474 C C . LYS A 1 177 ? -9.740 -25.343 29.198 1.00 47.28 177 LYS A C 1
ATOM 1476 O O . LYS A 1 177 ? -10.098 -26.395 29.721 1.00 47.28 177 LYS A O 1
ATOM 1481 N N . LYS A 1 178 ? -8.703 -24.632 29.637 1.00 41.72 178 LYS A N 1
ATOM 1482 C CA . LYS A 1 178 ? -8.072 -24.799 30.952 1.00 41.72 178 LYS A CA 1
ATOM 1483 C C . LYS A 1 178 ? -8.435 -23.603 31.812 1.00 41.72 178 LYS A C 1
ATOM 1485 O O . LYS A 1 178 ? -8.577 -23.821 33.029 1.00 41.72 178 LYS A O 1
#